Protein AF-A0A317Z1M7-F1 (afdb_monomer_lite)

pLDDT: mean 92.98, std 6.97, range [62.0, 98.31]

Secondary structure (DSSP, 8-state):
-PPP--EEEEP--SSHHHHHHHHHHHHHHHHTT-EEEE-

Structure (mmCIF, N/CA/C/O backbone):
data_AF-A0A317Z1M7-F1
#
_entry.id   AF-A0A317Z1M7-F1
#
loop_
_atom_site.group_PDB
_atom_site.id
_atom_site.type_symbol
_atom_site.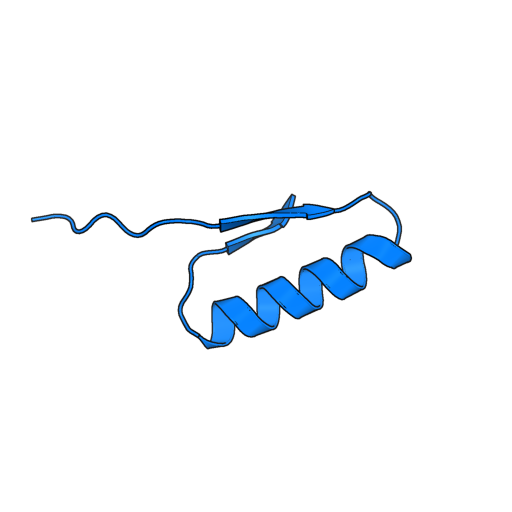label_atom_id
_atom_site.label_alt_id
_atom_site.label_comp_id
_atom_site.label_asym_id
_atom_site.label_entity_id
_atom_site.label_seq_id
_atom_site.pdbx_PDB_ins_code
_atom_site.Cartn_x
_atom_site.Cartn_y
_atom_site.Cartn_z
_atom_site.occupancy
_atom_site.B_iso_or_equiv
_atom_site.auth_seq_id
_atom_site.auth_comp_id
_atom_site.auth_asym_id
_atom_site.auth_atom_id
_atom_site.pdbx_PDB_model_num
ATOM 1 N N . MET A 1 1 ? -20.655 14.425 18.783 1.00 62.00 1 MET A N 1
ATOM 2 C CA . MET A 1 1 ? -19.211 14.191 19.002 1.00 62.00 1 MET A CA 1
ATOM 3 C C . MET A 1 1 ? -18.665 13.486 17.775 1.00 62.00 1 MET A C 1
ATOM 5 O O . MET A 1 1 ? -19.214 12.453 17.416 1.00 62.00 1 MET A O 1
ATOM 9 N N . THR A 1 2 ? -17.675 14.047 17.084 1.00 78.75 2 THR A N 1
ATOM 10 C CA . THR A 1 2 ? -17.030 13.370 15.950 1.00 78.75 2 THR A CA 1
ATOM 11 C C . THR A 1 2 ? -15.847 12.561 16.468 1.00 78.75 2 THR A C 1
ATOM 13 O O . THR A 1 2 ? -15.035 13.060 17.243 1.00 78.75 2 THR A O 1
ATOM 16 N N . VAL A 1 3 ? -15.769 11.290 16.079 1.00 82.12 3 VAL A N 1
ATOM 17 C CA . VAL A 1 3 ? -14.637 10.421 16.418 1.00 82.12 3 VAL A CA 1
ATOM 18 C C . VAL A 1 3 ? -13.630 10.511 15.276 1.00 82.12 3 VAL A C 1
ATOM 20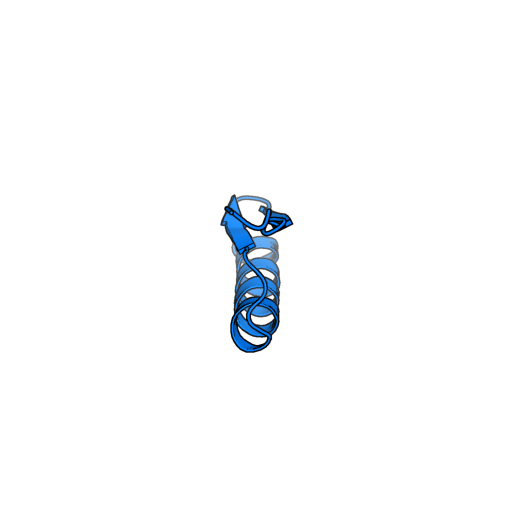 O O . VAL A 1 3 ? -13.985 10.297 14.115 1.00 82.12 3 VAL A O 1
ATOM 23 N N . PHE A 1 4 ? -12.380 10.857 15.584 1.00 86.62 4 PHE A N 1
ATOM 24 C CA . PHE A 1 4 ? -11.311 10.860 14.588 1.00 86.62 4 PHE A CA 1
ATOM 25 C C . PHE A 1 4 ? -11.079 9.434 14.080 1.00 86.62 4 PHE A C 1
ATOM 27 O O . PHE A 1 4 ? -10.838 8.523 14.868 1.00 86.62 4 PHE A O 1
ATOM 34 N N . THR A 1 5 ? -11.149 9.241 12.761 1.00 88.00 5 THR A N 1
ATOM 35 C CA . THR A 1 5 ? -10.810 7.959 12.132 1.00 88.00 5 THR A CA 1
ATOM 36 C C . THR A 1 5 ? -9.492 8.118 11.372 1.00 88.00 5 THR A C 1
ATOM 38 O O . THR A 1 5 ? -9.476 8.810 10.346 1.00 88.00 5 THR A O 1
ATOM 41 N N . PRO A 1 6 ? -8.388 7.509 11.841 1.00 91.56 6 PRO A N 1
ATOM 42 C CA . PRO A 1 6 ? -7.098 7.622 11.176 1.00 91.56 6 PRO A CA 1
ATOM 43 C C . PRO A 1 6 ? -7.172 7.055 9.756 1.00 91.56 6 PRO A C 1
ATOM 45 O O . PRO A 1 6 ? -7.895 6.097 9.484 1.00 91.56 6 PRO A O 1
ATOM 48 N N . THR A 1 7 ? -6.430 7.675 8.841 1.00 96.31 7 THR A N 1
ATOM 49 C CA . THR A 1 7 ? -6.317 7.236 7.446 1.00 96.31 7 THR A CA 1
ATOM 50 C C . THR A 1 7 ? -4.869 6.860 7.170 1.00 96.31 7 THR A C 1
ATOM 52 O O . THR A 1 7 ? -3.967 7.623 7.501 1.00 96.31 7 THR A O 1
ATOM 55 N N . ILE A 1 8 ? -4.656 5.694 6.565 1.00 96.88 8 ILE A N 1
ATOM 56 C CA . ILE A 1 8 ? -3.340 5.239 6.108 1.00 96.88 8 ILE A CA 1
ATOM 57 C C . ILE A 1 8 ? -3.149 5.695 4.660 1.00 96.88 8 ILE A C 1
ATOM 59 O O . ILE A 1 8 ? -4.026 5.466 3.825 1.00 96.88 8 ILE A O 1
ATOM 63 N N . LEU A 1 9 ? -2.010 6.319 4.366 1.00 96.88 9 LEU A N 1
ATOM 64 C CA . LEU A 1 9 ? -1.569 6.610 3.005 1.00 96.88 9 LEU A CA 1
ATOM 65 C C . LEU A 1 9 ? -0.598 5.514 2.556 1.00 96.88 9 LEU A C 1
ATOM 67 O O . LEU A 1 9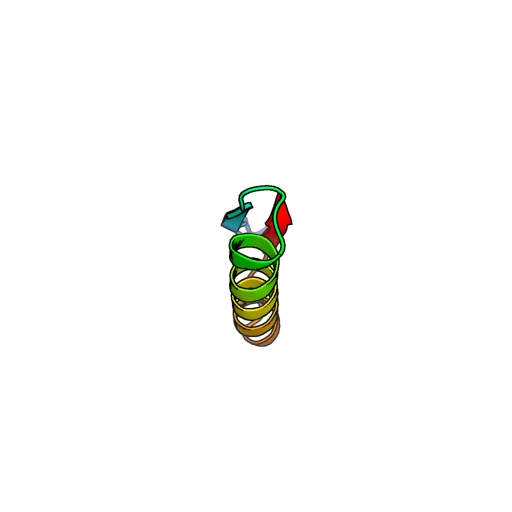 ? 0.452 5.332 3.170 1.00 96.88 9 LEU A O 1
ATOM 71 N N . LEU A 1 10 ? -0.960 4.782 1.507 1.00 96.56 10 LEU A N 1
ATOM 72 C CA . LEU A 1 10 ? -0.063 3.863 0.816 1.00 96.56 10 LEU A CA 1
ATOM 73 C C . LEU A 1 10 ? 0.514 4.584 -0.396 1.00 96.56 10 LEU A C 1
ATOM 75 O O . LEU A 1 10 ? -0.250 5.014 -1.254 1.00 96.56 10 LEU A O 1
ATOM 79 N N . CYS A 1 11 ? 1.838 4.701 -0.450 1.00 95.50 11 CYS A N 1
ATOM 80 C CA . CYS A 1 11 ? 2.547 5.281 -1.585 1.00 95.50 11 CYS A CA 1
ATOM 81 C C . CYS A 1 11 ? 3.155 4.160 -2.427 1.00 95.50 11 CYS A C 1
ATOM 83 O O . CYS A 1 11 ? 3.873 3.313 -1.886 1.00 95.50 11 CYS A O 1
ATOM 85 N N . ALA A 1 12 ? 2.907 4.164 -3.732 1.00 95.06 12 ALA A N 1
ATOM 86 C CA . ALA A 1 12 ? 3.476 3.194 -4.660 1.00 95.06 12 ALA A CA 1
ATOM 87 C C . ALA A 1 12 ? 4.173 3.879 -5.840 1.00 95.06 12 ALA A C 1
ATOM 89 O O . ALA A 1 12 ? 3.760 4.931 -6.316 1.00 95.06 12 ALA A O 1
ATOM 90 N N . GLY A 1 13 ? 5.247 3.264 -6.341 1.00 91.19 13 GLY A N 1
ATOM 91 C CA . GLY A 1 13 ? 5.836 3.680 -7.614 1.00 91.19 13 GLY A CA 1
ATOM 92 C C . GLY A 1 13 ? 4.866 3.429 -8.776 1.00 91.19 13 GLY A C 1
ATOM 93 O O . GLY A 1 13 ? 4.101 2.471 -8.746 1.00 91.19 13 GLY A O 1
ATOM 94 N N . GLY A 1 14 ? 4.924 4.240 -9.835 1.00 88.00 14 GLY A N 1
ATOM 95 C CA . GLY A 1 14 ? 3.954 4.198 -10.944 1.00 88.00 14 GLY A CA 1
ATOM 96 C C . GLY A 1 14 ? 4.018 2.978 -11.881 1.00 88.00 14 GLY A C 1
ATOM 97 O O . GLY A 1 14 ? 3.358 2.977 -12.915 1.00 88.00 14 GLY A O 1
ATOM 98 N N . THR A 1 15 ? 4.817 1.951 -11.578 1.00 90.00 15 THR A N 1
ATOM 99 C CA . THR A 1 15 ? 4.912 0.729 -12.395 1.00 90.00 15 THR A CA 1
ATOM 100 C C . THR A 1 15 ? 4.081 -0.404 -11.799 1.00 90.00 15 THR A C 1
ATOM 102 O O . THR A 1 15 ? 3.879 -0.476 -10.585 1.00 90.00 15 THR A O 1
ATOM 105 N N . GLY A 1 16 ? 3.643 -1.349 -12.640 1.00 83.19 16 GLY A N 1
ATOM 106 C CA . GLY A 1 16 ? 2.804 -2.474 -12.207 1.00 83.19 16 GLY A CA 1
ATOM 107 C C . GLY A 1 16 ? 3.395 -3.287 -11.047 1.00 83.19 16 GLY A C 1
ATOM 108 O O . GLY A 1 16 ? 2.653 -3.705 -10.163 1.00 83.19 16 GLY A O 1
ATOM 109 N N . GLY A 1 17 ? 4.725 -3.435 -10.990 1.00 90.38 17 GLY A N 1
ATOM 110 C CA . GLY A 1 17 ? 5.412 -4.163 -9.915 1.00 90.38 17 GLY A CA 1
ATOM 111 C C . GLY A 1 17 ? 5.223 -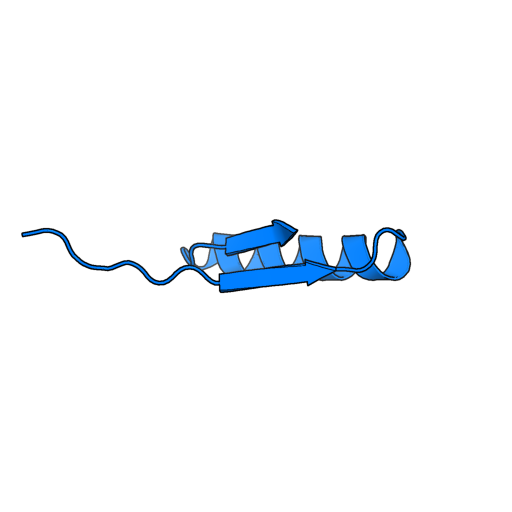3.567 -8.514 1.00 90.38 17 GLY A C 1
ATOM 112 O O . GLY A 1 17 ? 5.354 -4.293 -7.536 1.00 90.38 17 GLY A O 1
ATOM 113 N N . HIS A 1 18 ? 4.872 -2.281 -8.409 1.00 92.12 18 HIS A N 1
ATOM 114 C CA . HIS A 1 18 ? 4.598 -1.602 -7.138 1.00 92.12 18 HIS A CA 1
ATOM 115 C C . HIS A 1 18 ? 3.099 -1.349 -6.930 1.00 92.12 18 HIS A C 1
ATOM 117 O O . HIS A 1 18 ? 2.606 -1.489 -5.812 1.00 92.12 18 HIS A O 1
ATOM 123 N N . LEU A 1 19 ? 2.364 -1.022 -7.999 1.00 92.69 19 LEU A N 1
ATOM 124 C CA . LEU A 1 19 ? 0.927 -0.747 -7.927 1.00 92.69 19 LEU A CA 1
ATOM 125 C C . LEU A 1 19 ? 0.121 -1.980 -7.516 1.00 92.69 19 LEU A C 1
ATOM 127 O O . LEU A 1 19 ? -0.673 -1.893 -6.587 1.00 92.69 19 LEU A O 1
ATOM 131 N N . PHE A 1 20 ? 0.369 -3.140 -8.131 1.00 94.44 20 PHE A N 1
ATOM 132 C CA . PHE A 1 20 ? -0.361 -4.367 -7.794 1.00 94.44 20 PHE A CA 1
ATOM 133 C C . PHE A 1 20 ? -0.242 -4.774 -6.315 1.00 94.44 20 PHE A C 1
ATOM 135 O O . PHE A 1 20 ? -1.275 -5.024 -5.684 1.00 94.44 20 PHE A O 1
ATOM 142 N N . PRO A 1 21 ? 0.961 -4.840 -5.708 1.00 95.81 21 PRO A N 1
ATOM 143 C CA . PRO A 1 21 ? 1.058 -5.153 -4.285 1.00 95.81 21 PRO A CA 1
ATOM 144 C C . PRO A 1 21 ? 0.441 -4.061 -3.399 1.00 95.81 21 PRO A C 1
ATOM 146 O O . PRO A 1 21 ? -0.174 -4.392 -2.383 1.00 95.81 21 PRO A O 1
ATOM 149 N N . ALA A 1 22 ? 0.536 -2.783 -3.780 1.00 97.00 22 ALA A N 1
ATOM 150 C CA . ALA A 1 22 ? -0.076 -1.694 -3.024 1.00 97.00 22 ALA A CA 1
ATOM 151 C C . ALA A 1 22 ? -1.615 -1.725 -3.078 1.00 97.00 22 ALA A C 1
ATOM 153 O O . ALA A 1 22 ? -2.270 -1.544 -2.050 1.00 97.00 22 ALA A O 1
ATOM 154 N N . GLU A 1 23 ? -2.203 -2.032 -4.236 1.00 96.56 23 GLU A N 1
ATOM 155 C CA . GLU A 1 23 ? -3.644 -2.248 -4.394 1.00 96.56 23 GLU A CA 1
ATOM 156 C C . GLU A 1 23 ? -4.126 -3.470 -3.610 1.00 96.56 23 GLU A C 1
ATOM 158 O O . GLU A 1 23 ? -5.141 -3.389 -2.913 1.00 96.56 23 GLU A O 1
ATOM 163 N N . SER A 1 24 ? -3.380 -4.578 -3.657 1.00 97.69 24 SER A N 1
ATOM 164 C CA . SER A 1 24 ? -3.681 -5.787 -2.882 1.00 97.69 24 SER A CA 1
ATOM 165 C C . SER A 1 24 ? -3.701 -5.501 -1.375 1.00 97.69 24 SER A C 1
ATOM 167 O O . SER A 1 24 ? -4.658 -5.848 -0.674 1.00 97.69 24 SER A O 1
ATOM 169 N N . LEU A 1 25 ? -2.701 -4.768 -0.871 1.00 97.56 25 LEU A N 1
ATOM 170 C CA . LEU A 1 25 ? -2.656 -4.338 0.526 1.00 97.56 25 LEU A CA 1
ATOM 171 C C . LEU A 1 25 ? -3.813 -3.389 0.872 1.00 97.56 25 LEU A C 1
ATOM 173 O O . LEU A 1 25 ? -4.471 -3.570 1.901 1.00 97.56 25 LEU A O 1
ATOM 177 N N . ALA A 1 26 ? -4.103 -2.405 0.015 1.00 97.81 26 ALA A N 1
ATOM 178 C CA . ALA A 1 26 ? -5.228 -1.493 0.205 1.00 97.81 26 ALA A CA 1
ATOM 179 C C . ALA A 1 26 ? -6.557 -2.256 0.295 1.00 97.81 26 ALA A C 1
ATOM 181 O O . ALA A 1 26 ? -7.392 -1.948 1.149 1.00 97.81 26 ALA A O 1
ATOM 182 N N . HIS A 1 27 ? -6.746 -3.269 -0.552 1.00 98.06 27 HIS A N 1
ATOM 183 C CA . HIS A 1 27 ? -7.928 -4.121 -0.548 1.00 98.06 27 HIS A CA 1
ATOM 184 C C . HIS A 1 27 ? -8.062 -4.896 0.772 1.00 98.06 27 HIS A C 1
ATOM 186 O O . HIS A 1 27 ? -9.112 -4.840 1.419 1.00 98.06 27 HIS A O 1
ATOM 192 N N . ALA A 1 28 ? -6.982 -5.532 1.235 1.00 98.31 28 ALA A N 1
ATOM 193 C CA . ALA A 1 28 ? -6.965 -6.274 2.496 1.00 98.31 28 ALA A CA 1
ATOM 194 C C . ALA A 1 28 ? -7.251 -5.384 3.724 1.00 98.31 28 ALA A C 1
ATOM 196 O O . ALA A 1 28 ? -7.983 -5.783 4.632 1.00 98.31 28 ALA A O 1
ATOM 197 N N . LEU A 1 29 ? -6.715 -4.160 3.757 1.00 97.75 29 LEU A N 1
ATOM 198 C CA . LEU A 1 29 ? -6.959 -3.201 4.840 1.00 97.75 29 LEU A CA 1
ATOM 199 C C . LEU A 1 29 ? -8.398 -2.668 4.830 1.00 97.75 29 LEU A C 1
ATOM 201 O O . LEU A 1 29 ? -9.038 -2.584 5.881 1.00 97.75 29 LEU A O 1
ATOM 205 N N . ARG A 1 30 ? -8.944 -2.364 3.647 1.00 97.00 30 ARG A N 1
ATOM 206 C CA . ARG A 1 30 ? -10.342 -1.930 3.495 1.00 97.00 30 ARG A CA 1
ATOM 207 C C . ARG A 1 30 ? -11.326 -3.013 3.937 1.00 97.00 30 ARG A C 1
ATOM 209 O O . ARG A 1 30 ? -12.306 -2.690 4.608 1.00 97.00 30 ARG A O 1
ATOM 216 N N . ALA A 1 31 ? -11.036 -4.288 3.662 1.00 98.12 31 ALA A N 1
ATOM 217 C CA . ALA A 1 31 ? -11.831 -5.416 4.160 1.00 98.12 31 ALA A CA 1
ATOM 218 C C . ALA A 1 31 ? -11.896 -5.458 5.702 1.00 98.12 31 ALA A C 1
ATOM 220 O O . ALA A 1 31 ? -12.900 -5.877 6.275 1.00 98.12 31 ALA A O 1
ATOM 221 N N . ARG A 1 32 ? -10.868 -4.935 6.382 1.00 96.94 32 ARG A N 1
ATOM 222 C CA . ARG A 1 32 ? -10.804 -4.775 7.846 1.00 96.94 32 ARG A CA 1
ATOM 223 C C . ARG A 1 32 ? -11.382 -3.447 8.350 1.00 96.94 32 ARG A C 1
ATOM 225 O O . ARG A 1 32 ? -11.152 -3.083 9.497 1.00 96.94 32 ARG A O 1
ATOM 232 N N . ARG A 1 33 ? -12.127 -2.716 7.509 1.00 96.19 33 ARG A N 1
ATOM 233 C CA . ARG A 1 33 ? -12.727 -1.400 7.812 1.00 96.19 33 ARG A CA 1
ATOM 234 C C . ARG A 1 33 ? -11.710 -0.299 8.140 1.00 96.19 33 ARG A C 1
ATOM 236 O O . ARG A 1 33 ? -12.071 0.711 8.739 1.00 96.19 33 ARG A O 1
ATOM 243 N N . ILE A 1 34 ? -10.458 -0.448 7.709 1.00 96.75 34 ILE A N 1
ATOM 244 C CA . ILE A 1 34 ? -9.434 0.591 7.856 1.00 96.75 34 ILE A CA 1
ATOM 245 C C . ILE A 1 34 ? -9.547 1.574 6.684 1.00 96.75 34 ILE A C 1
ATOM 247 O O . ILE A 1 34 ? -9.667 1.168 5.525 1.00 96.75 34 ILE A O 1
ATOM 251 N N . ARG A 1 35 ? -9.499 2.881 6.970 1.00 97.31 35 ARG A N 1
ATOM 252 C CA . ARG A 1 35 ? -9.463 3.923 5.933 1.00 97.31 35 A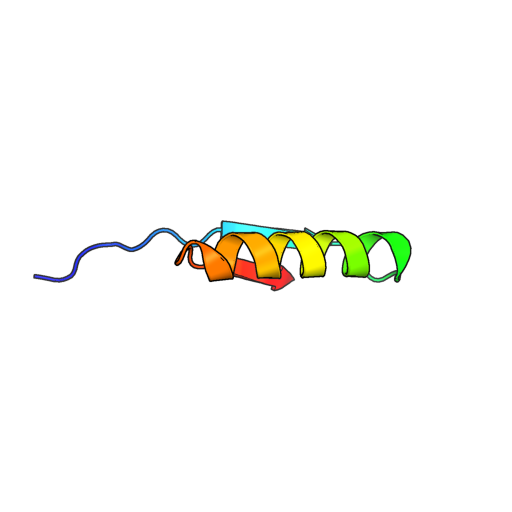RG A CA 1
ATOM 253 C C . ARG A 1 35 ? -8.087 3.960 5.273 1.00 97.31 35 ARG A C 1
ATOM 255 O O . ARG A 1 35 ? -7.083 4.184 5.946 1.00 97.31 35 ARG A O 1
ATOM 262 N N . VAL A 1 36 ? -8.065 3.796 3.951 1.00 97.81 36 VAL A N 1
ATOM 263 C CA . VAL A 1 36 ? -6.837 3.786 3.148 1.00 97.81 36 VAL A CA 1
ATOM 264 C C . VAL A 1 36 ? -6.987 4.665 1.912 1.00 97.81 36 VAL A C 1
ATOM 266 O O . VAL A 1 36 ? -7.925 4.477 1.125 1.00 97.81 36 VAL A O 1
ATOM 269 N N . ALA A 1 37 ? -6.028 5.568 1.730 1.00 96.94 37 ALA A N 1
ATOM 270 C CA . ALA A 1 37 ? -5.755 6.264 0.480 1.00 96.94 37 ALA A CA 1
ATOM 271 C C . ALA A 1 37 ? -4.545 5.607 -0.199 1.00 96.94 37 ALA A C 1
ATOM 273 O O . ALA A 1 37 ? -3.576 5.261 0.474 1.00 96.94 37 ALA A O 1
ATOM 274 N N . LEU A 1 38 ? -4.623 5.418 -1.512 1.00 94.94 38 LEU A N 1
ATOM 275 C CA . LEU A 1 38 ? -3.527 4.915 -2.337 1.00 94.94 38 LEU A CA 1
ATOM 276 C C . LEU A 1 38 ? -3.093 6.057 -3.263 1.00 94.94 38 LEU A C 1
ATOM 278 O O . LEU A 1 38 ? -3.968 6.663 -3.886 1.00 94.94 38 LEU A O 1
ATOM 282 N N . ALA A 1 39 ? -1.796 6.358 -3.294 1.00 89.31 39 ALA A N 1
ATOM 283 C CA . ALA A 1 39 ? -1.181 7.423 -4.085 1.00 89.31 39 ALA A CA 1
ATOM 284 C C . ALA A 1 39 ? 0.088 6.938 -4.796 1.00 89.31 39 ALA A C 1
ATOM 286 O O . ALA A 1 39 ? 0.772 6.037 -4.252 1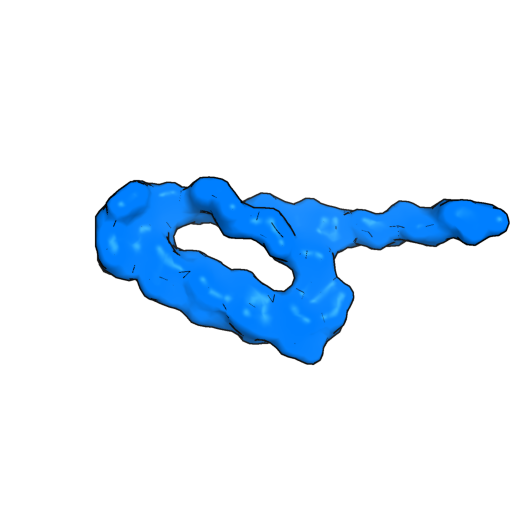.00 89.31 39 ALA A O 1
#

Organism: Staphylococcus pseudintermedius (NCBI:txid283734)

Radius of gyration: 11.74 Å; chains: 1; bounding box: 25×20×31 Å

Sequence (39 aa):
MTVFTPTILLCAGGTGGHLFPAESLAHALRARRIRVALA

InterPro domains:
  IPR004276 Glycosyltransferase family 28, N-terminal domain [PF03033] (8-38)

Foldseek 3Di:
DDDDADEAEAEFDPDPVTVVVSVVVVVVCVVVVHHYDYD